Protein AF-A0A9C8E687-F1 (afdb_monomer_lite)

pLDDT: mean 83.52, std 16.69, range [43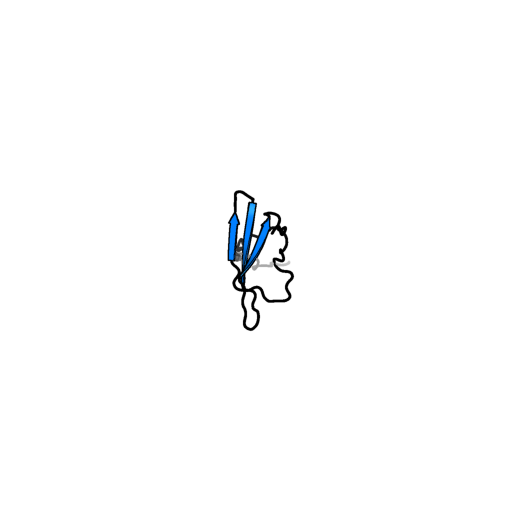.09, 98.5]

Sequence (85 aa):
MMRSRHWLTILLILGVTLTTVTATAIAGSPIGSSVNISNQSVDAVYGSVAYNPDWQEYLVVWYNDRPGNDDIQAQRVSKDGNLVG

Structure (mmCIF, N/CA/C/O backbone):
data_AF-A0A9C8E687-F1
#
_entry.id   AF-A0A9C8E687-F1
#
loop_
_atom_site.group_PDB
_atom_site.id
_atom_site.type_symbol
_atom_site.label_atom_id
_atom_site.label_alt_id
_atom_site.label_comp_id
_atom_site.label_asym_id
_atom_site.label_entity_id
_atom_site.label_seq_id
_atom_site.pdbx_PDB_ins_code
_atom_site.Cartn_x
_atom_site.Cartn_y
_atom_site.Cartn_z
_atom_site.occupancy
_atom_site.B_iso_or_equiv
_atom_site.auth_seq_id
_atom_site.auth_comp_id
_atom_site.auth_asym_id
_atom_site.auth_atom_id
_atom_site.pdbx_PDB_model_num
ATOM 1 N N . MET A 1 1 ? 44.195 26.155 69.736 1.00 47.28 1 MET A N 1
ATOM 2 C CA . MET A 1 1 ? 44.663 25.081 68.825 1.00 47.28 1 MET A CA 1
ATOM 3 C C . MET A 1 1 ? 43.453 24.187 68.555 1.00 47.28 1 MET A C 1
ATOM 5 O O . MET A 1 1 ? 42.846 23.811 69.541 1.00 47.28 1 MET A O 1
ATOM 9 N N . MET A 1 2 ? 42.984 23.863 67.338 1.00 47.66 2 MET A N 1
ATOM 10 C CA . MET A 1 2 ? 43.405 24.113 65.934 1.00 47.66 2 MET A CA 1
ATOM 11 C C . MET A 1 2 ? 42.263 23.590 65.008 1.00 47.66 2 MET A C 1
ATOM 13 O O . MET A 1 2 ? 41.695 22.567 65.356 1.00 47.66 2 MET A O 1
ATOM 17 N N . ARG A 1 3 ? 41.844 24.152 63.853 1.00 58.97 3 ARG A N 1
ATOM 18 C CA . ARG A 1 3 ? 42.207 25.338 63.027 1.00 58.97 3 ARG A CA 1
ATOM 19 C C . ARG A 1 3 ? 40.965 25.776 62.197 1.00 58.97 3 ARG A C 1
ATOM 21 O O . ARG A 1 3 ? 40.138 24.929 61.886 1.00 58.97 3 ARG A O 1
ATOM 28 N N . SER A 1 4 ? 40.880 27.038 61.756 1.00 68.19 4 SER A N 1
ATOM 29 C CA . SER A 1 4 ? 39.892 27.510 60.754 1.00 68.19 4 SER A CA 1
ATOM 30 C C . SER A 1 4 ? 40.142 26.923 59.351 1.00 68.19 4 SER A C 1
ATOM 32 O O . SER A 1 4 ? 41.285 26.943 58.888 1.00 68.19 4 SER A O 1
ATOM 34 N N . ARG A 1 5 ? 39.076 26.426 58.699 1.00 64.75 5 ARG A N 1
ATOM 35 C CA . ARG A 1 5 ? 38.894 26.058 57.270 1.00 64.75 5 ARG A CA 1
ATOM 36 C C . ARG A 1 5 ? 37.354 25.993 57.061 1.00 64.75 5 ARG A C 1
ATOM 38 O O . ARG A 1 5 ? 36.698 25.472 57.949 1.00 64.75 5 ARG A O 1
ATOM 45 N N . HIS A 1 6 ? 36.655 26.471 56.027 1.00 50.25 6 HIS A N 1
ATOM 46 C CA . HIS A 1 6 ? 36.971 26.681 54.615 1.00 50.25 6 HIS A CA 1
ATOM 47 C C . HIS A 1 6 ? 36.163 27.866 54.042 1.00 50.25 6 HIS A C 1
ATOM 49 O O . HIS A 1 6 ? 34.938 27.838 53.996 1.00 50.25 6 HIS A O 1
ATOM 55 N N . TRP A 1 7 ? 36.861 28.871 53.519 1.00 57.44 7 TRP A N 1
ATOM 56 C CA . TRP A 1 7 ? 36.335 30.133 52.967 1.00 57.44 7 TRP A CA 1
ATOM 57 C C . TRP A 1 7 ? 35.677 29.985 51.567 1.00 57.44 7 TRP A C 1
ATOM 59 O O . TRP A 1 7 ? 35.662 30.930 50.789 1.00 57.44 7 TRP A O 1
ATOM 69 N N . LEU A 1 8 ? 35.223 28.777 51.199 1.00 45.03 8 LEU A N 1
ATOM 70 C CA . LEU A 1 8 ? 35.119 28.330 49.795 1.00 45.03 8 LEU A CA 1
ATOM 71 C C . LEU A 1 8 ? 33.764 27.737 49.370 1.00 45.03 8 LEU A C 1
ATOM 73 O O . LEU A 1 8 ? 33.466 27.739 48.180 1.00 45.03 8 LEU A O 1
ATOM 77 N N . THR A 1 9 ? 32.909 27.276 50.288 1.00 48.81 9 THR A N 1
ATOM 78 C CA . THR A 1 9 ? 31.546 26.817 49.927 1.00 48.81 9 THR A CA 1
ATOM 79 C C . THR A 1 9 ? 30.631 27.957 49.471 1.00 48.81 9 THR A C 1
ATOM 81 O O . THR A 1 9 ? 29.610 27.711 48.847 1.00 48.81 9 THR A O 1
ATOM 84 N N . ILE A 1 10 ? 31.046 29.207 49.688 1.00 51.19 10 ILE A N 1
ATOM 85 C CA . ILE A 1 10 ? 30.414 30.433 49.176 1.00 51.19 10 ILE A CA 1
ATOM 86 C C . ILE A 1 10 ? 30.462 30.529 47.624 1.00 51.19 10 ILE A C 1
ATOM 88 O O . ILE A 1 10 ? 29.829 31.411 47.054 1.00 51.19 10 ILE A O 1
ATOM 92 N N . LEU A 1 11 ? 31.156 29.617 46.920 1.00 53.72 11 LEU A N 1
ATOM 93 C CA . LEU A 1 11 ? 31.313 29.623 45.450 1.00 53.72 11 LEU A CA 1
ATOM 94 C C . LEU A 1 11 ? 30.606 28.482 44.677 1.00 53.72 11 LEU A C 1
ATOM 96 O O . LEU A 1 11 ? 30.725 28.418 43.456 1.00 53.72 11 LEU A O 1
ATOM 100 N N . LEU A 1 12 ? 29.851 27.604 45.343 1.00 43.09 12 LEU A N 1
ATOM 101 C CA . LEU A 1 12 ? 29.066 26.511 44.736 1.00 43.09 12 LEU A CA 1
ATOM 102 C C . LEU A 1 12 ? 27.709 26.473 45.477 1.00 43.09 12 LEU A C 1
ATOM 104 O O . LEU A 1 12 ? 27.712 26.385 46.695 1.00 43.09 12 LEU A O 1
ATOM 108 N N . ILE A 1 13 ? 26.509 26.525 44.894 1.00 52.69 13 ILE A N 1
ATOM 109 C CA . ILE A 1 13 ? 26.052 26.154 43.552 1.00 52.69 13 ILE A CA 1
ATOM 110 C C . ILE A 1 13 ? 24.960 27.157 43.108 1.00 52.69 13 ILE A C 1
ATOM 112 O O . ILE A 1 13 ? 23.772 26.857 43.183 1.00 52.69 13 ILE A O 1
ATOM 116 N N . LEU A 1 14 ? 25.330 28.334 42.585 1.00 50.31 14 LEU A N 1
ATOM 117 C CA . LEU A 1 14 ? 24.415 29.114 41.725 1.00 50.31 14 LEU A CA 1
ATOM 118 C C . LEU A 1 14 ? 24.529 28.619 40.271 1.00 50.31 14 LEU A C 1
ATOM 120 O O . LEU A 1 14 ? 24.692 29.388 39.326 1.00 50.31 14 LEU A O 1
ATOM 124 N N . GLY A 1 15 ? 24.525 27.294 40.114 1.00 53.03 15 GLY A N 1
ATOM 125 C CA . GLY A 1 15 ? 24.575 26.634 38.822 1.00 53.03 15 GLY A CA 1
ATOM 126 C C . GLY A 1 15 ? 23.240 26.830 38.128 1.00 53.03 15 GLY A C 1
ATOM 127 O O . GLY A 1 15 ? 22.304 26.079 38.386 1.00 53.03 15 GLY A O 1
ATOM 128 N N . VAL A 1 16 ? 23.154 27.841 37.263 1.00 62.72 16 VAL A N 1
ATOM 129 C CA . VAL A 1 16 ? 22.021 28.019 36.351 1.00 62.72 16 VAL A CA 1
ATOM 130 C C . VAL A 1 16 ? 21.977 26.796 35.443 1.00 62.72 16 VAL A C 1
ATOM 132 O O . VAL A 1 16 ? 22.711 26.698 34.461 1.00 62.72 16 VAL A O 1
ATOM 135 N N . THR A 1 17 ? 21.138 25.826 35.797 1.00 67.56 17 THR A N 1
ATOM 136 C CA . THR A 1 17 ? 20.904 24.642 34.978 1.00 67.56 17 THR A CA 1
ATOM 137 C C . THR A 1 17 ? 20.078 25.058 33.774 1.00 67.56 17 THR A C 1
ATOM 139 O O . THR A 1 17 ? 18.850 25.135 33.846 1.00 67.56 17 THR A O 1
ATOM 142 N N . LEU A 1 18 ? 20.761 25.337 32.664 1.00 64.56 18 LEU A N 1
ATOM 143 C CA . LEU A 1 18 ? 20.130 25.448 31.360 1.00 64.56 18 LEU A CA 1
ATOM 144 C C . LEU A 1 18 ? 19.561 24.073 30.994 1.00 64.56 18 LEU A C 1
ATOM 146 O O . LEU A 1 18 ? 20.268 23.200 30.495 1.00 64.56 18 LEU A O 1
ATOM 150 N N . THR A 1 19 ? 18.281 23.869 31.287 1.00 74.69 19 THR A N 1
ATOM 151 C CA . THR A 1 19 ? 17.556 22.691 30.823 1.00 74.69 19 THR A CA 1
ATOM 152 C C . THR A 1 19 ? 17.319 22.841 29.327 1.00 74.69 19 THR A C 1
ATOM 154 O O . THR A 1 19 ? 16.681 23.787 28.865 1.00 74.69 19 THR A O 1
ATOM 157 N N . THR A 1 20 ? 17.858 21.914 28.540 1.00 73.75 20 THR A N 1
ATOM 158 C CA . THR A 1 20 ? 17.505 21.804 27.127 1.00 73.75 20 THR A CA 1
ATOM 159 C C . THR A 1 20 ? 16.046 21.382 27.032 1.00 73.75 20 THR A C 1
ATOM 161 O O . THR A 1 20 ? 15.713 20.243 27.365 1.00 73.75 20 THR A O 1
ATOM 164 N N . VAL A 1 21 ? 15.173 22.275 26.564 1.00 73.81 21 VAL A N 1
ATOM 165 C CA . VAL A 1 21 ? 13.813 21.893 26.174 1.00 73.81 21 VAL A CA 1
ATOM 166 C C . VAL A 1 21 ? 13.929 21.082 24.890 1.00 73.81 21 VAL A C 1
ATOM 168 O O . VAL A 1 21 ? 14.024 21.632 23.794 1.00 73.81 21 VAL A O 1
ATOM 171 N N . THR A 1 22 ? 13.962 19.757 25.018 1.00 74.12 22 THR A N 1
ATOM 172 C CA . THR A 1 22 ? 13.814 18.868 23.869 1.00 74.12 22 THR A CA 1
ATOM 173 C C . THR A 1 22 ? 12.388 19.000 23.362 1.00 74.12 22 THR A C 1
ATOM 175 O O . THR A 1 22 ? 11.448 18.542 24.014 1.00 74.12 22 THR A O 1
ATOM 178 N N . ALA A 1 23 ? 12.219 19.630 22.201 1.00 68.81 23 ALA A N 1
ATOM 179 C CA . ALA A 1 23 ? 10.958 19.596 21.480 1.00 68.81 23 ALA A CA 1
ATOM 180 C C . ALA A 1 23 ? 10.699 18.152 21.027 1.00 68.81 23 ALA A C 1
ATOM 182 O O . ALA A 1 23 ? 11.211 17.707 20.001 1.00 68.81 23 ALA A O 1
ATOM 183 N N . THR A 1 24 ? 9.936 17.401 21.820 1.00 75.19 24 THR A N 1
ATOM 184 C CA . THR A 1 24 ? 9.495 16.059 21.443 1.00 75.19 24 THR A CA 1
ATOM 185 C C . THR A 1 24 ? 8.530 16.195 20.275 1.00 75.19 24 THR A C 1
ATOM 187 O O . THR A 1 24 ? 7.393 16.633 20.449 1.00 75.19 24 THR A O 1
ATOM 190 N N . ALA A 1 25 ? 8.978 15.830 19.075 1.00 74.06 25 ALA A N 1
ATOM 191 C CA . ALA A 1 25 ? 8.096 15.722 17.926 1.00 74.06 25 ALA A CA 1
ATOM 192 C C . ALA A 1 25 ? 7.079 14.603 18.199 1.00 74.06 25 ALA A C 1
ATOM 194 O O . ALA A 1 25 ? 7.428 13.423 18.177 1.00 74.06 25 ALA A O 1
ATOM 195 N N . ILE A 1 26 ? 5.822 14.969 18.469 1.00 77.12 26 ILE A N 1
ATOM 196 C CA . ILE A 1 26 ? 4.721 14.007 18.570 1.00 77.12 26 ILE A CA 1
ATOM 197 C C . ILE A 1 26 ? 4.338 13.592 17.147 1.00 77.12 26 ILE A C 1
ATOM 199 O O . ILE A 1 26 ? 3.381 14.093 16.560 1.00 77.12 26 ILE A O 1
ATOM 203 N N . ALA A 1 27 ? 5.126 12.684 16.578 1.00 83.75 27 ALA A N 1
ATOM 204 C CA . ALA A 1 27 ? 4.695 11.893 15.440 1.00 83.75 27 ALA A CA 1
ATOM 205 C C . ALA A 1 27 ? 3.696 10.838 15.935 1.00 83.75 27 ALA A C 1
ATOM 207 O O . ALA A 1 27 ? 3.945 10.152 16.930 1.00 83.75 27 ALA A O 1
ATOM 2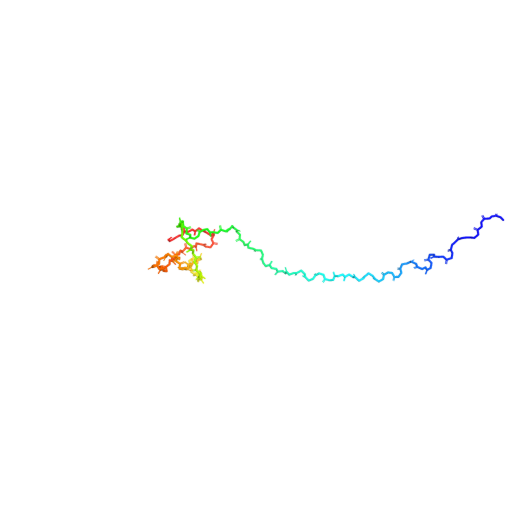08 N N . GLY A 1 28 ? 2.569 10.691 15.237 1.00 83.38 28 GLY A N 1
ATOM 209 C CA . GLY A 1 28 ? 1.688 9.548 15.454 1.00 83.38 28 GLY A CA 1
ATOM 210 C C . GLY A 1 28 ? 2.444 8.256 15.143 1.00 83.38 28 GLY A C 1
ATOM 211 O O . GLY A 1 28 ? 3.086 8.152 14.099 1.00 83.38 28 GLY A O 1
ATOM 212 N N . SER A 1 29 ? 2.385 7.276 16.044 1.00 87.31 29 SER A N 1
ATOM 213 C CA . SER A 1 29 ? 2.882 5.933 15.733 1.00 87.31 29 SER A CA 1
ATOM 214 C C . SER A 1 29 ? 1.909 5.244 14.768 1.00 87.31 29 SER A C 1
ATOM 216 O O . SER A 1 29 ? 0.698 5.363 14.977 1.00 87.31 29 SER A O 1
ATOM 218 N N . PRO A 1 30 ? 2.391 4.521 13.739 1.00 86.81 30 PRO A N 1
ATOM 219 C CA . PRO A 1 30 ? 1.534 3.683 12.908 1.00 86.81 30 PRO A CA 1
ATOM 220 C C . PRO A 1 30 ? 0.725 2.701 13.762 1.00 86.81 30 PRO A C 1
ATOM 222 O O . PRO A 1 30 ? 1.241 2.133 14.726 1.00 86.81 30 PRO A O 1
ATOM 225 N N . ILE A 1 31 ? -0.543 2.504 13.403 1.00 86.38 31 ILE A N 1
ATOM 226 C CA . ILE A 1 31 ? -1.427 1.530 14.047 1.00 86.38 31 ILE A CA 1
ATOM 227 C C . ILE A 1 31 ? -1.432 0.264 13.187 1.00 86.38 31 ILE A C 1
ATOM 229 O O . ILE A 1 31 ? -1.681 0.340 11.987 1.00 86.38 31 ILE A O 1
ATOM 233 N N . GLY A 1 32 ? -1.185 -0.891 13.808 1.00 85.75 32 GLY A N 1
ATOM 234 C CA . GLY A 1 32 ? -1.131 -2.184 13.122 1.00 85.75 32 GLY A CA 1
ATOM 235 C C . GLY A 1 32 ? 0.232 -2.509 12.500 1.00 85.75 32 GLY A C 1
ATOM 236 O O . GLY A 1 32 ? 1.235 -1.841 12.751 1.00 85.75 32 GLY A O 1
ATOM 237 N N . SER A 1 33 ? 0.270 -3.588 11.720 1.00 90.00 33 SER A N 1
ATOM 238 C CA . SER A 1 33 ? 1.438 -4.019 10.943 1.00 90.00 33 SER A CA 1
ATOM 239 C C . SER A 1 33 ? 1.426 -3.426 9.533 1.00 90.00 33 SER A C 1
ATOM 241 O O . SER A 1 33 ? 0.397 -2.952 9.053 1.00 90.00 33 SER A O 1
ATOM 243 N N . SER A 1 34 ? 2.553 -3.514 8.822 1.00 91.75 34 SER A N 1
ATOM 244 C CA . SER A 1 34 ? 2.559 -3.286 7.376 1.00 91.75 34 SER A CA 1
ATOM 245 C C . SER A 1 34 ? 1.639 -4.284 6.662 1.00 9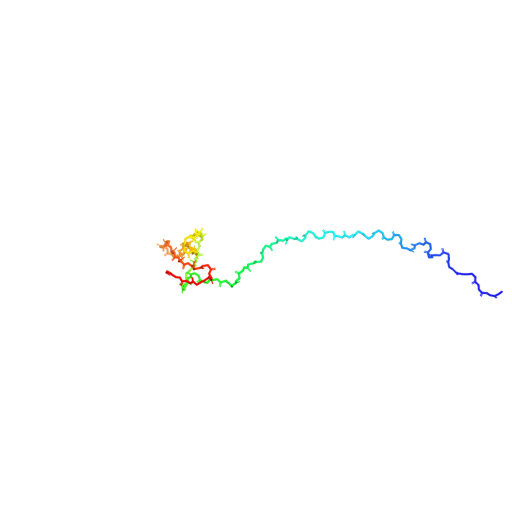1.75 34 SER A C 1
ATOM 247 O O . SER A 1 34 ? 1.568 -5.461 7.020 1.00 91.75 34 SER A O 1
ATOM 249 N N . VAL A 1 35 ? 0.945 -3.801 5.632 1.00 92.69 35 VAL A N 1
ATOM 250 C CA . VAL A 1 35 ? 0.104 -4.604 4.737 1.00 92.69 35 VAL A CA 1
ATOM 251 C C . VAL A 1 35 ? 0.832 -4.721 3.407 1.00 92.69 35 VAL A C 1
ATOM 253 O O . VAL A 1 35 ? 1.219 -3.704 2.831 1.00 92.69 35 VAL A O 1
ATOM 256 N N . ASN A 1 36 ? 1.025 -5.943 2.910 1.00 93.88 36 ASN A N 1
ATOM 257 C CA . ASN A 1 36 ? 1.520 -6.127 1.552 1.00 93.88 36 ASN A CA 1
ATOM 258 C C . ASN A 1 36 ? 0.345 -6.076 0.564 1.00 93.88 36 ASN A C 1
ATOM 260 O O . ASN A 1 36 ? -0.556 -6.906 0.650 1.00 93.88 36 ASN A O 1
ATOM 264 N N . ILE A 1 37 ? 0.371 -5.118 -0.363 1.00 93.75 37 ILE A N 1
ATOM 265 C CA . ILE A 1 37 ? -0.684 -4.886 -1.362 1.00 93.75 37 ILE A CA 1
ATOM 266 C C . ILE A 1 37 ? -0.482 -5.664 -2.673 1.00 93.75 37 ILE A C 1
ATOM 268 O O . ILE A 1 37 ? -1.364 -5.644 -3.522 1.00 93.75 37 ILE A O 1
ATOM 272 N N . SER A 1 38 ? 0.665 -6.329 -2.865 1.00 92.44 38 SER A N 1
ATOM 273 C CA . SER A 1 38 ? 0.971 -7.081 -4.088 1.00 92.44 38 SER A CA 1
ATOM 274 C C . SER A 1 38 ? 1.873 -8.284 -3.806 1.00 92.44 38 SER A C 1
ATOM 276 O O . SER A 1 38 ? 2.877 -8.186 -3.105 1.00 92.44 38 SER A O 1
ATOM 278 N N . ASN A 1 39 ? 1.556 -9.435 -4.397 1.00 91.69 39 ASN A N 1
ATOM 279 C CA . ASN A 1 39 ? 2.425 -10.618 -4.388 1.00 91.69 39 ASN A CA 1
ATOM 280 C C . ASN A 1 39 ? 3.299 -10.737 -5.654 1.00 91.69 39 ASN A C 1
ATOM 282 O O . ASN A 1 39 ? 3.959 -11.758 -5.848 1.00 91.69 39 ASN A O 1
ATOM 286 N N . GLN A 1 40 ? 3.290 -9.724 -6.526 1.00 91.31 40 GLN A N 1
ATOM 287 C CA 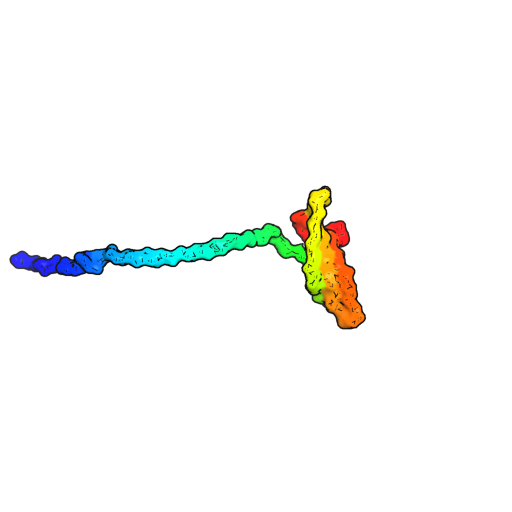. GLN A 1 40 ? 4.066 -9.714 -7.765 1.00 91.31 40 GLN A CA 1
ATOM 288 C C . GLN A 1 40 ? 5.534 -9.361 -7.491 1.00 91.31 40 GLN A C 1
ATOM 290 O O . GLN A 1 40 ? 5.831 -8.489 -6.680 1.00 91.31 40 GLN A O 1
ATOM 295 N N . SER A 1 41 ? 6.462 -9.992 -8.214 1.00 91.19 41 SER A N 1
ATOM 296 C CA . SER A 1 41 ? 7.904 -9.698 -8.164 1.00 91.19 41 SER A CA 1
ATOM 297 C C . SER A 1 41 ? 8.282 -8.496 -9.045 1.00 91.19 41 SER A C 1
ATOM 299 O O . SER A 1 41 ? 9.200 -8.581 -9.859 1.00 91.19 41 SER A O 1
ATOM 301 N N . VAL A 1 42 ? 7.491 -7.429 -8.962 1.00 92.31 42 VAL A N 1
ATOM 302 C CA . VAL A 1 42 ? 7.559 -6.227 -9.801 1.00 92.31 42 VAL A CA 1
ATOM 303 C C . VAL A 1 42 ? 7.333 -5.027 -8.894 1.00 92.31 42 VAL A C 1
ATOM 305 O O . VAL A 1 42 ? 6.442 -5.076 -8.042 1.00 92.31 42 VAL A O 1
ATOM 308 N N . ASP A 1 43 ? 8.116 -3.968 -9.079 1.00 92.31 43 ASP A N 1
ATOM 309 C CA . ASP A 1 43 ? 8.049 -2.797 -8.212 1.00 92.31 43 ASP A CA 1
ATOM 310 C C . ASP A 1 43 ? 6.697 -2.080 -8.338 1.00 92.31 43 ASP A C 1
ATOM 312 O O . ASP A 1 43 ? 6.140 -1.909 -9.425 1.00 92.31 43 ASP A O 1
ATOM 316 N N . ALA A 1 44 ? 6.157 -1.681 -7.186 1.00 94.00 44 ALA A N 1
ATOM 317 C CA . ALA A 1 44 ? 4.915 -0.933 -7.065 1.00 94.00 44 ALA A CA 1
ATOM 318 C C . ALA A 1 44 ? 5.243 0.541 -6.798 1.00 94.00 44 ALA A C 1
ATOM 320 O O . ALA A 1 44 ? 5.693 0.892 -5.705 1.00 94.00 44 ALA A O 1
ATOM 321 N N . VAL A 1 45 ? 5.032 1.403 -7.795 1.00 93.75 45 VAL A N 1
ATOM 322 C CA . VAL A 1 45 ? 5.498 2.798 -7.780 1.00 93.75 45 VAL A CA 1
ATOM 323 C C . VAL A 1 45 ? 4.352 3.810 -7.895 1.00 93.75 45 VAL A C 1
ATOM 325 O O . VAL A 1 45 ? 3.262 3.511 -8.384 1.00 93.75 45 VAL A O 1
ATOM 328 N N . TYR A 1 46 ? 4.606 5.023 -7.390 1.00 94.94 46 TYR A N 1
ATOM 329 C CA . TYR A 1 46 ? 3.678 6.168 -7.360 1.00 94.94 46 TYR A CA 1
ATOM 330 C C . TYR A 1 46 ? 2.272 5.836 -6.824 1.00 94.94 46 TYR A C 1
ATOM 332 O O . TYR A 1 46 ? 1.256 6.185 -7.426 1.00 94.94 46 TYR A O 1
ATOM 340 N N . GLY A 1 47 ? 2.222 5.154 -5.676 1.00 95.88 47 GLY A N 1
ATOM 341 C CA . GLY A 1 47 ? 0.969 4.749 -5.043 1.00 95.88 47 GLY A CA 1
ATOM 342 C C . GLY A 1 47 ? 0.073 5.918 -4.606 1.00 95.88 47 GLY A C 1
ATOM 343 O O . GLY A 1 47 ? 0.554 6.965 -4.172 1.00 95.88 47 GLY A O 1
ATOM 344 N N . SER A 1 48 ? -1.241 5.708 -4.669 1.00 98.12 48 SER A N 1
ATOM 345 C CA . SER A 1 48 ? -2.279 6.615 -4.169 1.00 98.12 48 SER A CA 1
ATOM 346 C C . SER A 1 48 ? -3.359 5.830 -3.416 1.00 98.12 48 SER A C 1
ATOM 348 O O . SER A 1 48 ? -3.536 4.632 -3.641 1.00 98.12 48 SER A O 1
ATOM 350 N N . VAL A 1 49 ? -4.074 6.489 -2.501 1.00 97.62 49 VAL A N 1
ATOM 351 C CA . VAL A 1 49 ? -5.085 5.857 -1.641 1.00 97.62 49 VAL A CA 1
ATOM 352 C C . VAL A 1 49 ? -6.341 6.716 -1.510 1.00 97.62 49 VAL A C 1
ATOM 354 O O . VAL A 1 49 ? -6.263 7.929 -1.318 1.00 97.62 49 VAL A O 1
ATOM 357 N N . ALA A 1 50 ? -7.504 6.070 -1.566 1.00 98.50 50 ALA A N 1
ATOM 358 C CA . ALA A 1 50 ? -8.801 6.659 -1.244 1.00 98.50 50 ALA A CA 1
ATOM 359 C C . ALA A 1 50 ? -9.517 5.812 -0.181 1.00 98.50 50 ALA A C 1
ATOM 361 O O . ALA A 1 50 ? -9.417 4.587 -0.200 1.00 98.50 50 ALA A O 1
ATOM 362 N N . TYR A 1 51 ? -10.246 6.454 0.736 1.00 98.31 51 TYR A N 1
ATOM 363 C CA . TYR A 1 51 ? -11.021 5.783 1.787 1.00 98.31 51 TYR A CA 1
ATOM 364 C C . TYR A 1 51 ? -12.523 5.834 1.486 1.00 98.31 51 TYR A C 1
ATOM 366 O O . TYR A 1 51 ? -13.063 6.900 1.193 1.00 98.31 51 TYR A O 1
ATOM 374 N N . ASN A 1 52 ? -13.191 4.689 1.606 1.00 98.12 52 ASN A N 1
ATOM 375 C CA . ASN A 1 52 ? -14.638 4.538 1.552 1.00 98.12 52 ASN A CA 1
ATOM 376 C C . ASN A 1 52 ? -15.191 4.355 2.985 1.00 98.12 52 ASN A C 1
ATOM 378 O O . ASN A 1 52 ? -14.994 3.287 3.578 1.00 98.12 52 ASN A O 1
ATOM 382 N N . PRO A 1 53 ? -15.903 5.353 3.548 1.00 98.06 53 PRO A N 1
ATOM 383 C CA . PRO A 1 53 ? -16.445 5.271 4.901 1.00 98.06 53 PRO A CA 1
ATOM 384 C C . PRO A 1 53 ? -17.612 4.285 5.038 1.00 98.06 53 PRO A C 1
ATOM 386 O O . PRO A 1 53 ? -17.790 3.741 6.127 1.00 98.06 53 PRO A O 1
ATOM 389 N N . ASP A 1 54 ? -18.370 4.025 3.967 1.00 98.38 54 ASP A N 1
ATOM 390 C CA . ASP A 1 54 ? -19.571 3.181 4.016 1.00 98.38 54 ASP A CA 1
ATOM 391 C C . ASP A 1 54 ? -19.218 1.707 4.247 1.00 98.38 54 ASP A C 1
ATOM 393 O O . ASP A 1 54 ? -19.949 0.983 4.924 1.00 98.38 54 ASP A O 1
ATOM 397 N N . TRP A 1 55 ? -18.085 1.259 3.697 1.00 97.56 55 TRP A N 1
ATOM 398 C CA . TRP A 1 55 ? -17.586 -0.118 3.835 1.00 97.56 55 TRP A CA 1
ATOM 39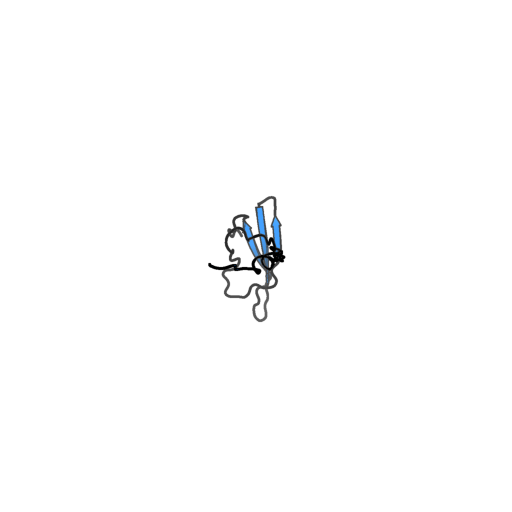9 C C . TRP A 1 55 ? -16.391 -0.238 4.788 1.00 97.56 55 TRP A C 1
ATOM 401 O O . TRP A 1 55 ? -15.982 -1.348 5.114 1.00 97.56 55 TRP A O 1
ATOM 411 N N . GLN A 1 56 ? -15.855 0.887 5.277 1.00 97.75 56 GLN A N 1
ATOM 412 C CA . GLN A 1 56 ? -14.627 0.939 6.080 1.00 97.75 56 GLN A CA 1
ATOM 413 C C . GLN A 1 56 ? -13.442 0.304 5.330 1.00 97.75 56 GLN A C 1
ATOM 415 O O . GLN A 1 56 ? -12.721 -0.540 5.862 1.00 97.75 56 GLN A O 1
ATOM 420 N N . GLU A 1 57 ? -13.262 0.704 4.070 1.00 98.19 57 GLU A N 1
ATOM 421 C CA . GLU A 1 57 ? -12.264 0.153 3.149 1.00 98.19 57 GLU A CA 1
ATOM 422 C C . GLU A 1 57 ? -11.399 1.243 2.518 1.00 98.19 57 GLU A C 1
ATOM 424 O O . GLU A 1 57 ? -11.831 2.376 2.322 1.00 98.19 57 GLU A O 1
ATOM 429 N N . TYR A 1 58 ? -10.191 0.867 2.120 1.00 97.81 58 TYR A N 1
ATOM 430 C CA . TYR A 1 58 ? -9.287 1.666 1.310 1.00 97.81 58 TYR A CA 1
ATOM 431 C C . TYR A 1 58 ? -9.164 1.045 -0.079 1.00 97.81 58 TYR A C 1
ATOM 433 O O . TYR A 1 58 ? -8.991 -0.168 -0.205 1.00 97.81 58 TYR A O 1
ATOM 441 N N . LEU A 1 59 ? -9.195 1.875 -1.118 1.00 98.31 59 LEU A N 1
ATOM 442 C CA . LEU A 1 59 ? -8.689 1.507 -2.435 1.00 98.31 59 LEU A CA 1
ATOM 443 C C . LEU A 1 59 ? -7.271 2.059 -2.554 1.00 98.31 59 LEU A C 1
ATOM 445 O O . LEU A 1 59 ? -7.084 3.277 -2.551 1.00 98.31 59 LEU A O 1
ATOM 449 N N . VAL A 1 60 ? -6.288 1.167 -2.646 1.00 98.00 60 VAL A N 1
ATOM 450 C CA . VAL A 1 60 ? -4.896 1.513 -2.948 1.00 98.00 60 VAL A CA 1
ATOM 451 C C . VAL A 1 60 ? -4.662 1.247 -4.429 1.00 98.00 60 VAL A C 1
ATOM 453 O O . VAL A 1 60 ? -5.005 0.169 -4.909 1.00 98.00 60 VAL A O 1
ATOM 456 N N . VAL A 1 61 ? -4.089 2.211 -5.148 1.00 97.94 61 VAL A N 1
ATOM 457 C CA . VAL A 1 61 ? -3.725 2.090 -6.570 1.00 97.94 61 VAL A CA 1
ATOM 458 C C . VAL A 1 61 ? -2.252 2.426 -6.771 1.00 97.94 61 VAL A C 1
ATOM 460 O O . VAL A 1 61 ? -1.717 3.260 -6.043 1.00 97.94 61 VAL A O 1
ATOM 463 N N . TRP A 1 62 ? -1.592 1.786 -7.732 1.00 96.62 62 TRP A N 1
ATOM 464 C CA . TRP A 1 62 ? -0.173 1.995 -8.052 1.00 96.62 62 TRP A CA 1
ATOM 465 C C . TRP A 1 62 ? 0.114 1.635 -9.515 1.00 96.62 62 TRP A C 1
ATOM 467 O O . TRP A 1 62 ? -0.687 0.941 -10.141 1.00 96.62 62 TRP A O 1
ATOM 477 N N . TYR A 1 63 ? 1.257 2.063 -10.053 1.00 95.31 63 TYR A N 1
ATOM 478 C CA . TYR A 1 63 ? 1.786 1.503 -11.302 1.00 95.31 63 TYR A CA 1
ATOM 479 C C . TYR A 1 63 ? 2.677 0.310 -10.981 1.00 95.31 63 TYR A C 1
ATOM 481 O O . TYR A 1 63 ? 3.489 0.385 -10.054 1.00 95.31 63 TYR A O 1
ATOM 489 N N . ASN A 1 64 ? 2.555 -0.774 -11.745 1.00 92.88 64 ASN A N 1
ATOM 490 C CA . ASN A 1 64 ? 3.621 -1.768 -11.793 1.00 92.88 64 ASN A CA 1
ATOM 491 C C . ASN A 1 64 ? 4.732 -1.254 -12.738 1.00 92.88 64 ASN A C 1
ATOM 493 O O . ASN A 1 64 ? 4.434 -0.797 -13.833 1.00 92.88 64 ASN A O 1
ATOM 497 N N . ASP A 1 65 ? 5.991 -1.256 -12.296 1.00 89.50 65 ASP A N 1
ATOM 498 C CA . ASP A 1 65 ? 7.131 -0.836 -13.132 1.00 89.50 65 ASP A CA 1
ATOM 499 C C . ASP A 1 65 ? 7.648 -2.061 -13.896 1.00 89.50 65 ASP A C 1
ATOM 501 O O . ASP A 1 65 ? 8.389 -2.894 -13.358 1.00 89.50 65 ASP A O 1
ATOM 505 N N . ARG A 1 66 ? 7.169 -2.242 -15.132 1.00 88.50 66 ARG A N 1
ATOM 506 C CA . ARG A 1 66 ? 7.547 -3.379 -15.985 1.00 88.50 66 ARG A CA 1
ATOM 507 C C . ARG A 1 66 ? 8.162 -2.849 -17.274 1.00 88.50 66 ARG A C 1
ATOM 509 O O . ARG A 1 66 ? 7.478 -2.137 -18.007 1.00 88.50 66 ARG A O 1
ATOM 516 N N . PRO A 1 67 ? 9.384 -3.276 -17.648 1.00 87.31 67 PRO A N 1
ATOM 517 C CA . PRO A 1 67 ? 10.045 -2.807 -18.863 1.00 87.31 67 PRO A CA 1
ATOM 518 C C . PRO A 1 67 ? 9.158 -2.879 -20.119 1.00 87.31 67 PRO A C 1
ATOM 520 O O . PRO A 1 67 ? 8.970 -3.943 -20.710 1.00 87.31 67 PRO A O 1
ATOM 523 N N . GLY A 1 68 ? 8.641 -1.720 -20.537 1.00 85.50 68 GLY A N 1
ATOM 524 C CA . GLY A 1 68 ? 7.835 -1.550 -21.747 1.00 85.50 68 GLY A CA 1
ATOM 525 C C . GLY A 1 68 ? 6.317 -1.741 -21.609 1.00 85.50 68 GLY A C 1
ATOM 526 O O . GLY A 1 68 ? 5.648 -1.639 -22.635 1.00 85.50 68 GLY A O 1
ATOM 527 N N . ASN A 1 69 ? 5.760 -1.998 -20.417 1.00 84.88 69 ASN A N 1
ATOM 528 C CA . ASN A 1 69 ? 4.304 -2.020 -20.202 1.00 84.88 69 ASN A CA 1
ATOM 529 C C . ASN A 1 69 ? 3.921 -1.789 -18.729 1.00 84.88 69 ASN A C 1
ATOM 531 O O . ASN A 1 69 ? 3.769 -2.754 -17.979 1.00 84.88 69 ASN A O 1
ATOM 535 N N . ASP A 1 70 ? 3.690 -0.533 -18.354 1.00 88.94 70 ASP A N 1
ATOM 536 C CA . ASP A 1 70 ? 3.202 -0.180 -17.019 1.00 88.94 70 ASP A CA 1
ATOM 537 C C . ASP A 1 70 ? 1.671 -0.281 -16.959 1.00 88.94 70 ASP A C 1
ATOM 539 O O . ASP A 1 70 ? 0.953 0.382 -17.712 1.00 88.94 70 ASP A O 1
ATOM 543 N N . ASP A 1 71 ? 1.161 -1.080 -16.026 1.00 92.56 71 ASP A N 1
ATOM 544 C CA . ASP A 1 71 ? -0.267 -1.204 -15.743 1.00 92.56 71 ASP A CA 1
ATOM 545 C C . ASP A 1 71 ? -0.622 -0.469 -14.443 1.00 92.56 71 ASP A C 1
ATOM 547 O O . ASP A 1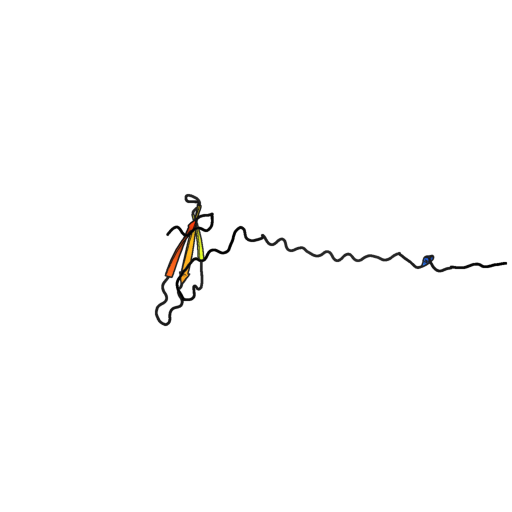 71 ? 0.069 -0.612 -13.428 1.00 92.56 71 ASP A O 1
ATOM 551 N N . ILE A 1 72 ? -1.771 0.216 -14.415 1.00 95.06 72 ILE A N 1
ATOM 552 C CA . ILE A 1 72 ? -2.381 0.633 -13.146 1.00 95.06 72 ILE A CA 1
ATOM 553 C C . ILE A 1 72 ? -3.000 -0.599 -12.483 1.00 95.06 72 ILE A C 1
ATOM 555 O O . ILE A 1 72 ? -3.898 -1.238 -13.030 1.00 95.06 72 ILE A O 1
ATOM 559 N N . GLN A 1 73 ? -2.522 -0.908 -11.285 1.00 96.00 73 GLN A N 1
ATOM 560 C CA . GLN A 1 73 ? -3.008 -1.980 -10.426 1.00 96.00 73 GLN A CA 1
ATOM 561 C C . GLN A 1 73 ? -3.779 -1.391 -9.241 1.00 96.00 73 GLN A C 1
ATOM 563 O O . GLN A 1 73 ? -3.601 -0.222 -8.883 1.00 96.00 73 GLN A O 1
ATOM 568 N N . ALA A 1 74 ? -4.649 -2.197 -8.632 1.00 96.94 74 ALA A N 1
ATOM 569 C CA . ALA A 1 74 ? -5.468 -1.777 -7.505 1.00 96.94 74 ALA A CA 1
ATOM 570 C C . ALA A 1 74 ? -5.705 -2.920 -6.512 1.00 96.94 74 ALA A C 1
ATOM 572 O O . ALA A 1 74 ? -5.871 -4.069 -6.909 1.00 96.94 74 ALA A O 1
ATOM 573 N N . GLN A 1 75 ? -5.785 -2.578 -5.227 1.00 97.81 75 GLN A N 1
ATOM 574 C CA . GLN A 1 75 ? -6.088 -3.493 -4.131 1.00 97.81 75 GLN A CA 1
ATOM 575 C C . GLN A 1 75 ? -7.101 -2.831 -3.198 1.00 97.81 75 GLN A C 1
ATOM 577 O O . GLN A 1 75 ? -6.870 -1.725 -2.700 1.00 97.81 75 GLN A O 1
ATOM 582 N N . ARG A 1 76 ? -8.215 -3.518 -2.924 1.00 97.88 76 ARG A N 1
ATOM 583 C CA . ARG A 1 76 ? -9.114 -3.142 -1.823 1.00 97.88 76 ARG A CA 1
ATOM 584 C C . ARG A 1 76 ? -8.600 -3.728 -0.514 1.00 97.88 76 ARG A C 1
ATOM 586 O O . ARG A 1 76 ? -8.281 -4.918 -0.456 1.00 97.88 76 ARG A O 1
ATOM 593 N N . VAL A 1 77 ? -8.532 -2.899 0.521 1.00 97.69 77 VAL A N 1
ATOM 594 C CA . VAL A 1 77 ? -8.019 -3.243 1.852 1.00 97.69 77 VAL A CA 1
ATOM 595 C C . VAL A 1 77 ? -9.062 -2.846 2.895 1.00 97.69 77 VAL A C 1
ATOM 597 O O . VAL A 1 77 ? -9.514 -1.706 2.914 1.00 97.69 77 VAL A O 1
ATOM 600 N N . SER A 1 78 ? -9.459 -3.765 3.771 1.00 96.62 78 SER A N 1
ATOM 601 C CA . SER A 1 78 ? -10.343 -3.453 4.908 1.00 96.62 78 SER A CA 1
ATOM 602 C C . SER A 1 78 ? -9.652 -2.549 5.937 1.00 96.62 78 SER A C 1
ATOM 604 O O . SER A 1 78 ? -8.424 -2.506 6.010 1.00 96.62 78 SER A O 1
ATOM 606 N N . LYS A 1 79 ? -10.427 -1.890 6.805 1.00 94.88 79 LYS A N 1
ATOM 607 C CA . LYS A 1 79 ? -9.916 -1.117 7.956 1.00 94.88 79 LYS A CA 1
ATOM 608 C C . LYS A 1 79 ? -8.923 -1.862 8.858 1.00 94.88 79 LYS A C 1
ATOM 610 O O . LYS A 1 79 ? -8.104 -1.220 9.505 1.00 94.88 79 LYS A O 1
ATOM 615 N N . ASP A 1 80 ? -8.992 -3.192 8.890 1.00 93.69 80 ASP A N 1
ATOM 616 C CA . ASP A 1 80 ? -8.154 -4.055 9.726 1.00 93.69 80 ASP A CA 1
ATOM 617 C C . ASP A 1 80 ? -6.896 -4.545 8.970 1.00 93.69 80 ASP A C 1
ATOM 619 O O . ASP A 1 80 ? -6.147 -5.377 9.474 1.00 93.69 80 ASP A O 1
ATOM 623 N N . GLY A 1 81 ? -6.662 -4.053 7.745 1.00 93.94 81 GLY A N 1
ATOM 624 C CA . GLY A 1 81 ? -5.495 -4.372 6.916 1.00 93.94 81 GLY A CA 1
ATOM 625 C C . GLY A 1 81 ? -5.635 -5.614 6.026 1.00 93.94 81 GLY A C 1
ATOM 626 O O . GLY A 1 81 ? -4.709 -5.938 5.287 1.00 93.94 81 GLY A O 1
ATOM 627 N N . ASN A 1 82 ? -6.777 -6.310 6.052 1.00 95.50 82 ASN A N 1
ATOM 628 C CA . ASN A 1 82 ? -6.995 -7.495 5.210 1.00 95.50 82 ASN A CA 1
ATOM 629 C C . ASN A 1 82 ? -7.259 -7.118 3.746 1.00 95.50 82 ASN A C 1
ATOM 631 O O . ASN A 1 82 ? -8.012 -6.178 3.488 1.00 95.50 82 ASN A O 1
ATOM 635 N N . LEU A 1 83 ? -6.712 -7.891 2.805 1.00 96.44 83 LEU A N 1
ATOM 636 C CA . LEU A 1 83 ? -6.993 -7.764 1.372 1.00 96.44 83 LEU A CA 1
ATOM 637 C C . LEU A 1 83 ? -8.386 -8.340 1.059 1.00 96.44 83 LEU A C 1
ATOM 639 O O . LEU A 1 83 ? -8.692 -9.457 1.475 1.00 96.44 83 LEU A O 1
ATOM 643 N N . VAL A 1 84 ? -9.237 -7.577 0.366 1.00 97.06 84 VAL A N 1
ATOM 644 C CA . VAL A 1 84 ? -10.668 -7.907 0.153 1.00 97.06 84 VAL A CA 1
ATOM 645 C C . VAL A 1 84 ? -11.151 -7.719 -1.294 1.00 97.06 84 VAL A C 1
ATOM 647 O O . VAL A 1 84 ? -12.359 -7.672 -1.548 1.00 97.06 84 VAL A O 1
ATOM 650 N N . GLY A 1 85 ? -10.228 -7.596 -2.248 1.00 91.25 85 GLY A N 1
ATOM 651 C CA . GLY A 1 85 ? -10.489 -7.464 -3.687 1.00 91.25 85 GLY A CA 1
ATOM 652 C C . GLY A 1 85 ? -9.306 -7.924 -4.520 1.00 91.25 85 GLY A C 1
ATOM 653 O O . GLY A 1 85 ? -8.252 -8.180 -3.899 1.00 91.25 85 GLY A O 1
#

Foldseek 3Di:
DDDDDDPPCVPDDPPPPPDPPPPPPPDDDDDDDDADQDPDPFDWPDKDWDADPVQQKIKIWTWGDDVPDIDIDIFIAHNNRDTDD

Secondary structure (DSSP, 8-state):
------TTGGGS--------------PPPPPS-------SSSEEEEEEEEEETTTTEEEEEEEEE-TT---EEEEEEETTS-B--

Radius of gyration: 30.56 Å; chains: 1; bounding box: 64×41×91 Å